Protein AF-A0A645BWA3-F1 (afdb_monomer)

Foldseek 3Di:
DDDDDDDPDPPPPPPPPPPPPPPCVPDVVNVCVVVPVVPDDPVLVVLVVVLVVCVVVVPDVVVNVVSVVVSVVVD

Structure (mmCIF, N/CA/C/O backbone):
data_AF-A0A645BWA3-F1
#
_entry.id   AF-A0A645BWA3-F1
#
loop_
_atom_site.group_PDB
_atom_site.id
_atom_site.type_symbol
_atom_site.label_atom_id
_atom_site.label_alt_id
_atom_site.label_comp_id
_atom_site.label_asym_id
_atom_site.label_entity_id
_atom_site.label_seq_id
_atom_site.pdbx_PDB_ins_code
_atom_site.Cartn_x
_atom_site.Cartn_y
_atom_site.Cartn_z
_atom_site.occupancy
_atom_site.B_iso_or_equiv
_atom_site.auth_seq_id
_atom_site.auth_comp_id
_atom_site.auth_asym_id
_atom_site.auth_atom_id
_atom_site.pdbx_PDB_model_num
ATOM 1 N N . MET A 1 1 ? -75.868 -30.677 24.335 1.00 50.91 1 MET A N 1
ATOM 2 C CA . MET A 1 1 ? -75.295 -29.782 23.314 1.00 50.91 1 MET A CA 1
ATOM 3 C C . MET A 1 1 ? -73.896 -29.447 23.775 1.00 50.91 1 MET A C 1
ATOM 5 O O . MET A 1 1 ? -73.754 -28.905 24.862 1.00 50.91 1 MET A O 1
ATOM 9 N N . GLU A 1 2 ? -72.914 -29.945 23.035 1.00 57.22 2 GLU A N 1
ATOM 10 C CA . GLU A 1 2 ? -71.502 -30.009 23.407 1.00 57.22 2 GLU A CA 1
ATOM 11 C C . GLU A 1 2 ? -70.839 -28.628 23.475 1.00 57.22 2 GLU A C 1
ATOM 13 O O . GLU A 1 2 ? -71.108 -27.750 22.657 1.00 57.22 2 GLU A O 1
ATOM 18 N N . ASP A 1 3 ? -69.981 -28.463 24.480 1.00 63.38 3 ASP A N 1
ATOM 19 C CA . ASP A 1 3 ? -69.112 -27.307 24.691 1.00 63.38 3 ASP A CA 1
ATOM 20 C C . ASP A 1 3 ? -68.059 -27.275 23.567 1.00 63.38 3 ASP A C 1
ATOM 22 O O . ASP A 1 3 ? -67.242 -28.191 23.436 1.00 63.38 3 ASP A O 1
ATOM 26 N N . LEU A 1 4 ? -68.148 -26.284 22.679 1.00 65.12 4 LEU A N 1
ATOM 27 C CA . LEU A 1 4 ? -67.289 -26.168 21.499 1.00 65.12 4 LEU A CA 1
ATOM 28 C C . LEU A 1 4 ? -65.898 -25.659 21.932 1.00 65.12 4 LEU A C 1
ATOM 30 O O . LEU A 1 4 ? -65.826 -24.610 22.576 1.00 65.12 4 LEU A O 1
ATOM 34 N N . PRO A 1 5 ? -64.779 -26.322 21.578 1.00 67.94 5 PRO A N 1
ATOM 35 C CA . PRO A 1 5 ? -63.456 -25.818 21.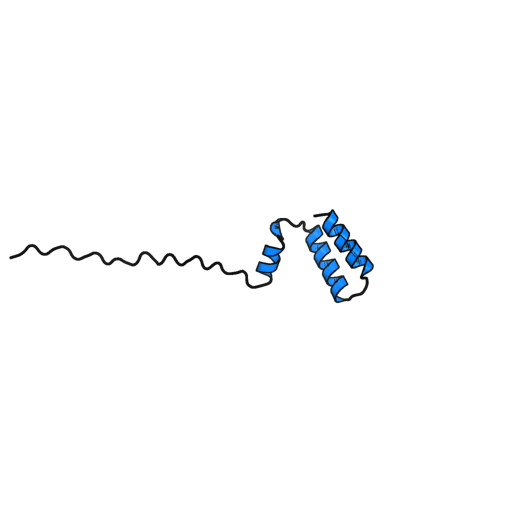933 1.00 67.94 5 PRO A CA 1
ATOM 36 C C . PRO A 1 5 ? -63.163 -24.484 21.219 1.00 67.94 5 PRO A C 1
ATOM 38 O O . PRO A 1 5 ? -63.604 -24.281 20.081 1.00 67.94 5 PRO A O 1
ATOM 41 N N . PRO A 1 6 ? -62.410 -23.565 21.855 1.00 70.75 6 PRO A N 1
ATOM 42 C CA . PRO A 1 6 ? -62.066 -22.284 21.253 1.00 70.75 6 PRO A CA 1
ATOM 43 C C . PRO A 1 6 ? -61.230 -22.491 19.980 1.00 70.75 6 PRO A C 1
ATOM 45 O O . PRO A 1 6 ? -60.428 -23.429 19.915 1.00 70.75 6 PRO A O 1
ATOM 48 N N . PRO A 1 7 ? -61.389 -21.626 18.963 1.00 69.12 7 PRO A N 1
ATOM 49 C CA . PRO A 1 7 ? -60.668 -21.773 17.709 1.00 69.12 7 PRO A CA 1
ATOM 50 C C . PRO A 1 7 ? -59.152 -21.681 17.947 1.00 69.12 7 PRO A C 1
ATOM 52 O O . PRO A 1 7 ? -58.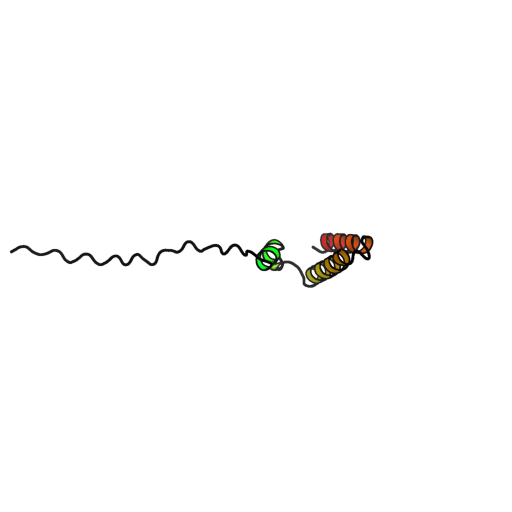702 -20.838 18.734 1.00 69.12 7 PRO A O 1
ATOM 55 N N . PRO A 1 8 ? -58.343 -22.515 17.271 1.00 67.62 8 PRO A N 1
ATOM 56 C CA . PRO A 1 8 ? -56.895 -22.395 17.324 1.00 67.62 8 PRO A CA 1
ATOM 57 C C . PRO A 1 8 ? -56.496 -21.013 16.804 1.00 67.62 8 PRO A C 1
ATOM 59 O O . PRO A 1 8 ? -56.910 -20.595 15.720 1.00 67.62 8 PRO A O 1
ATOM 62 N N . LYS A 1 9 ? -55.706 -20.281 17.598 1.00 63.97 9 LYS A N 1
ATOM 63 C CA . LYS A 1 9 ? -55.102 -19.020 17.160 1.00 63.97 9 LYS A CA 1
ATOM 64 C C . LYS A 1 9 ? -54.321 -19.315 15.876 1.00 63.97 9 LYS A C 1
ATOM 66 O O . LYS A 1 9 ? -53.534 -20.263 15.890 1.00 63.97 9 LYS A O 1
ATOM 71 N N . PRO A 1 10 ? -54.495 -18.541 14.793 1.00 62.59 10 PRO A N 1
ATOM 72 C CA . PRO A 1 10 ? -53.589 -18.622 13.665 1.00 62.59 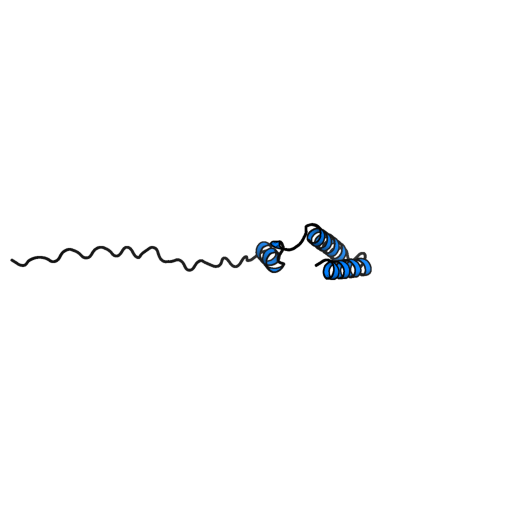10 PRO A CA 1
ATOM 73 C C . PRO A 1 10 ? -52.169 -18.437 14.196 1.00 62.59 10 PRO A C 1
ATOM 75 O O . PRO A 1 10 ? -51.838 -17.380 14.738 1.00 62.59 10 PRO A O 1
ATOM 78 N N . HIS A 1 11 ? -51.343 -19.474 14.084 1.00 53.28 11 HIS A N 1
ATOM 79 C CA . HIS A 1 11 ? -49.908 -19.279 14.063 1.00 53.28 11 HIS A CA 1
ATOM 80 C C . HIS A 1 11 ? -49.654 -18.429 12.825 1.00 53.28 11 HIS A C 1
ATOM 82 O O . HIS A 1 11 ? -49.572 -18.935 11.710 1.00 53.28 11 HIS A O 1
ATOM 88 N N . VAL A 1 12 ? -49.606 -17.110 13.016 1.00 54.72 12 VAL A N 1
ATOM 89 C CA . VAL A 1 12 ? -48.755 -16.282 12.176 1.00 54.72 12 VAL A CA 1
ATOM 90 C C . VAL A 1 12 ? -47.412 -17.001 12.250 1.00 54.72 12 VAL A C 1
ATOM 92 O O . VAL A 1 12 ? -46.936 -17.187 13.374 1.00 54.72 12 VAL A O 1
ATOM 95 N N . PRO A 1 13 ? -46.858 -17.530 11.144 1.00 47.12 13 PRO A N 1
ATOM 96 C CA . PRO A 1 13 ? -45.476 -17.949 11.176 1.00 47.12 13 PRO A CA 1
ATOM 97 C C . PRO A 1 13 ? -44.732 -16.696 11.607 1.00 47.12 13 PRO A C 1
ATOM 99 O O . PRO A 1 13 ? -44.753 -15.682 10.906 1.00 47.12 13 PRO A O 1
ATOM 102 N N . GLU A 1 14 ? -44.243 -16.742 12.845 1.00 49.22 14 GLU A N 1
ATOM 103 C CA . GLU A 1 14 ? -43.243 -15.847 13.383 1.00 49.22 14 GLU A CA 1
ATOM 104 C C . GLU A 1 14 ? -42.297 -15.585 12.234 1.00 49.22 14 GLU A C 1
ATOM 106 O O . GLU A 1 14 ? -41.748 -16.539 11.676 1.00 49.22 14 GLU A O 1
ATOM 111 N N . SER A 1 15 ? -42.354 -14.329 11.772 1.00 48.50 15 SER A N 1
ATOM 112 C CA . SER A 1 15 ? -41.692 -13.821 10.583 1.00 48.50 15 SER A CA 1
ATOM 113 C C . SER A 1 15 ? -40.427 -14.615 10.409 1.00 48.50 15 SER A C 1
ATOM 115 O O . SER A 1 15 ? -39.561 -14.496 11.274 1.00 48.50 15 SER A O 1
ATOM 117 N N . ALA A 1 16 ? -40.418 -15.472 9.379 1.00 47.53 16 ALA A N 1
ATOM 118 C CA . ALA A 1 16 ? -39.308 -16.340 9.060 1.00 47.53 16 ALA A CA 1
ATOM 119 C C . ALA A 1 16 ? -38.042 -15.574 9.407 1.00 47.53 16 ALA A C 1
ATOM 121 O O . ALA A 1 16 ? -37.825 -14.484 8.868 1.00 47.53 16 ALA A O 1
ATOM 122 N N . GLU A 1 17 ? -37.327 -16.088 10.406 1.00 48.72 17 GLU A N 1
ATOM 123 C CA . GLU A 1 17 ? -35.951 -15.749 10.692 1.00 48.72 17 GLU A CA 1
ATOM 124 C C . GLU A 1 17 ? -35.259 -15.969 9.354 1.00 48.72 17 GLU A C 1
ATOM 126 O O . GLU A 1 17 ? -34.942 -17.092 8.958 1.00 48.72 17 GLU A O 1
ATOM 131 N N . ALA A 1 18 ? -35.239 -14.908 8.544 1.00 46.69 18 ALA A N 1
ATOM 132 C CA . ALA A 1 18 ? -34.522 -14.896 7.303 1.00 46.69 18 ALA A CA 1
ATOM 133 C C . ALA A 1 18 ? -33.112 -15.228 7.768 1.00 46.69 18 ALA A C 1
ATOM 135 O O . ALA A 1 18 ? -32.615 -14.513 8.647 1.00 46.69 18 ALA A O 1
ATOM 136 N N . PRO A 1 19 ? -32.498 -16.318 7.272 1.00 47.06 19 PRO A N 1
ATOM 137 C CA . PRO A 1 19 ? -31.075 -16.486 7.470 1.00 47.06 19 PRO A CA 1
ATOM 138 C C . PRO A 1 19 ? -30.515 -15.147 7.038 1.00 47.06 19 PRO A C 1
ATOM 140 O O . PRO A 1 19 ? -30.841 -14.716 5.926 1.00 47.06 19 PRO A O 1
ATOM 143 N N . GLU A 1 20 ? -29.847 -14.436 7.950 1.00 51.34 20 GLU A N 1
ATOM 144 C CA . GLU A 1 20 ? -29.169 -13.205 7.600 1.00 51.34 20 GLU A CA 1
ATOM 145 C C . GLU A 1 20 ? -28.360 -13.573 6.370 1.00 51.34 20 GLU A C 1
ATOM 147 O O . GLU A 1 20 ? -27.431 -14.378 6.444 1.00 51.34 20 GLU A O 1
ATOM 152 N N . GLU A 1 21 ? -28.840 -13.136 5.204 1.00 51.47 21 GLU A N 1
ATOM 153 C CA . GLU A 1 21 ? -28.139 -13.353 3.967 1.00 51.47 21 GLU A CA 1
ATOM 154 C C . GLU A 1 21 ? -26.879 -12.552 4.201 1.00 51.47 21 GLU A C 1
ATOM 156 O O . GLU A 1 21 ? -26.884 -11.320 4.115 1.00 51.47 21 GLU A O 1
ATOM 161 N N .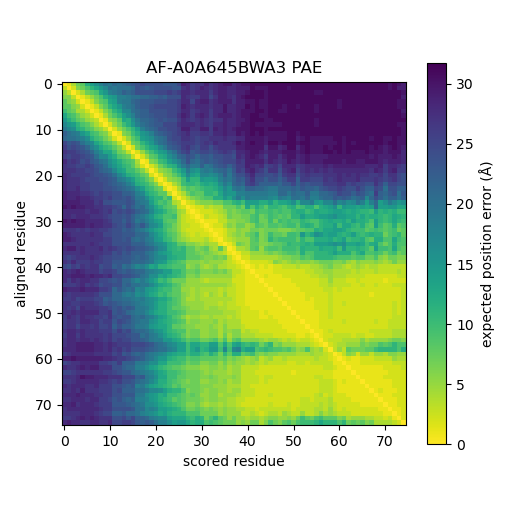 GLU A 1 22 ? -25.822 -13.262 4.600 1.00 55.38 22 GLU A N 1
ATOM 162 C CA . GLU A 1 22 ? -24.451 -12.849 4.460 1.00 55.38 22 GLU A CA 1
ATOM 163 C C . GLU A 1 22 ? -24.362 -12.405 3.009 1.00 55.38 22 GLU A C 1
ATOM 165 O O . GLU A 1 22 ? -24.141 -13.199 2.092 1.00 55.38 22 GLU A O 1
ATOM 170 N N . LYS A 1 23 ? -24.641 -11.120 2.773 1.00 58.00 23 LYS A N 1
ATOM 171 C CA . LYS A 1 23 ? -24.390 -10.447 1.516 1.00 58.00 23 LYS A CA 1
ATOM 172 C C . LYS A 1 23 ? -22.889 -10.492 1.410 1.00 58.00 23 LYS A C 1
ATOM 174 O O . LYS A 1 23 ? -22.193 -9.576 1.842 1.00 58.00 23 LYS A O 1
ATOM 179 N N . LYS A 1 24 ? -22.408 -11.615 0.878 1.00 60.19 24 LYS A N 1
ATOM 180 C CA . LYS A 1 24 ? -21.068 -11.832 0.380 1.00 60.19 24 LYS A CA 1
ATOM 181 C C . LYS A 1 24 ? -20.769 -10.562 -0.378 1.00 60.19 24 LYS A C 1
ATOM 183 O O . LYS A 1 24 ? -21.422 -10.295 -1.389 1.00 60.19 24 LYS A O 1
ATOM 188 N N . SER A 1 25 ? -19.915 -9.722 0.192 1.00 61.31 25 SER A N 1
ATOM 189 C CA . SER A 1 25 ? -19.558 -8.412 -0.330 1.00 61.31 25 SER A CA 1
ATOM 190 C C . SER A 1 25 ? -18.851 -8.644 -1.661 1.00 61.31 25 SER A C 1
ATOM 192 O O . SER A 1 25 ? -17.636 -8.741 -1.761 1.00 61.31 25 SER A O 1
ATOM 194 N N . THR A 1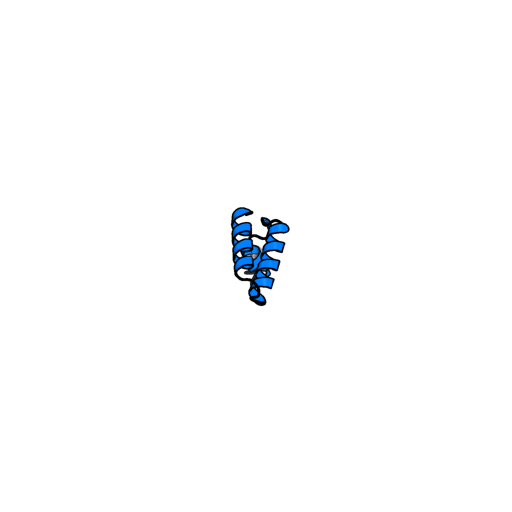 26 ? -19.648 -8.864 -2.700 1.00 60.81 26 THR A N 1
ATOM 195 C CA . THR A 1 26 ? -19.213 -9.351 -4.003 1.00 60.81 26 THR A CA 1
ATOM 196 C C . THR A 1 26 ? -18.877 -8.117 -4.819 1.00 60.81 26 THR A C 1
ATOM 198 O O . THR A 1 26 ? -19.695 -7.606 -5.575 1.00 60.81 26 THR A O 1
ATOM 201 N N . GLY A 1 27 ? -17.703 -7.549 -4.559 1.00 75.06 27 GLY A N 1
ATOM 202 C CA . GLY A 1 27 ? -17.225 -6.341 -5.221 1.00 75.06 27 GLY A CA 1
ATOM 203 C C . GLY A 1 27 ? -16.004 -5.760 -4.523 1.00 75.06 27 GLY A C 1
ATOM 204 O O . GLY A 1 27 ? -15.487 -6.352 -3.576 1.00 75.06 27 GLY A O 1
ATOM 205 N N . LEU A 1 28 ? -15.571 -4.572 -4.957 1.00 75.44 28 LEU A N 1
ATOM 206 C CA . LEU A 1 28 ? -14.428 -3.868 -4.363 1.00 75.44 28 LEU A CA 1
ATOM 207 C C . LEU A 1 28 ? -14.571 -3.741 -2.838 1.00 75.44 28 LEU A C 1
ATOM 209 O O . LEU A 1 28 ? -13.598 -3.942 -2.131 1.00 75.44 28 LEU A O 1
ATOM 213 N N . ALA A 1 29 ? -15.791 -3.556 -2.319 1.00 76.00 29 ALA A N 1
ATOM 214 C CA . ALA A 1 29 ? -16.079 -3.549 -0.882 1.00 76.00 29 ALA A CA 1
ATOM 215 C C . ALA A 1 29 ? -15.643 -4.831 -0.140 1.00 76.00 29 ALA A C 1
ATOM 217 O O . ALA A 1 29 ? -15.223 -4.756 1.009 1.00 76.00 29 ALA A O 1
ATOM 218 N N . GLY A 1 30 ? -15.710 -6.006 -0.773 1.00 79.44 30 GLY A N 1
ATOM 219 C CA . GLY A 1 30 ? -15.205 -7.254 -0.191 1.00 79.44 30 GLY A CA 1
ATOM 220 C C . GLY A 1 30 ? -13.690 -7.373 -0.251 1.00 79.44 30 GLY A C 1
ATOM 221 O O . GLY A 1 30 ? -13.093 -7.887 0.688 1.00 79.44 30 GLY A O 1
ATOM 222 N N . ILE A 1 31 ? -13.063 -6.842 -1.302 1.00 80.06 31 ILE A N 1
ATOM 223 C CA . ILE A 1 31 ? -11.600 -6.791 -1.424 1.00 80.06 31 ILE A CA 1
ATOM 224 C C . ILE A 1 31 ? -11.029 -5.812 -0.389 1.00 80.06 31 ILE A C 1
ATOM 226 O O . ILE A 1 31 ? -10.094 -6.159 0.318 1.00 80.06 31 ILE A O 1
ATOM 230 N N . LEU A 1 32 ? -11.654 -4.642 -0.219 1.00 78.06 32 LEU A N 1
ATOM 231 C CA . LEU A 1 32 ? -11.301 -3.644 0.799 1.00 78.06 32 LEU A CA 1
ATOM 232 C C . LEU A 1 32 ? -11.444 -4.221 2.217 1.00 78.06 32 LEU A C 1
ATOM 234 O O . LEU A 1 32 ? -10.551 -4.061 3.044 1.00 78.06 32 LEU A O 1
ATOM 238 N N . LYS A 1 33 ? -12.528 -4.965 2.476 1.00 78.06 33 LYS A N 1
ATOM 239 C CA . LYS A 1 33 ? -12.752 -5.644 3.762 1.00 78.06 33 LYS A CA 1
ATOM 240 C C . LYS A 1 33 ? -11.777 -6.807 3.990 1.00 78.06 33 LYS A C 1
ATOM 242 O O . LYS A 1 33 ? -11.343 -7.034 5.112 1.00 78.06 33 LYS A O 1
ATOM 247 N N . SER A 1 34 ? -11.392 -7.521 2.930 1.00 76.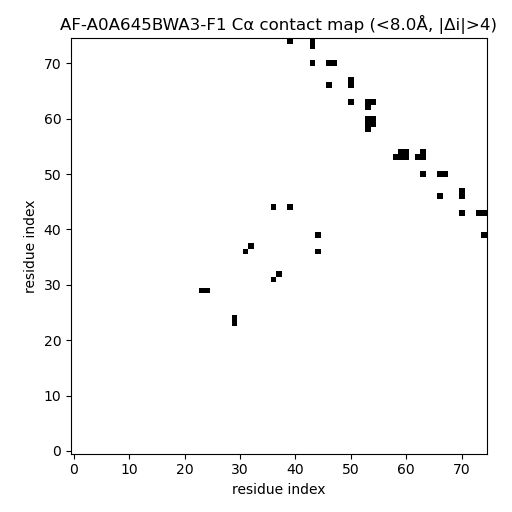31 34 SER A N 1
ATOM 248 C CA . SER A 1 34 ? -10.374 -8.582 2.980 1.00 76.31 34 SER A CA 1
ATOM 249 C C . SER A 1 34 ? -8.958 -8.038 3.174 1.00 76.31 34 SER A C 1
ATOM 251 O O . SER A 1 34 ? -8.130 -8.725 3.764 1.00 76.31 34 SER A O 1
ATOM 253 N N . LEU A 1 35 ? -8.682 -6.831 2.680 1.00 76.00 35 LEU A N 1
ATOM 254 C CA . LEU A 1 35 ? -7.419 -6.114 2.857 1.00 76.00 35 LEU A CA 1
ATOM 255 C C . LEU A 1 35 ? -7.332 -5.395 4.210 1.00 76.00 35 LEU A C 1
ATOM 257 O O . LEU A 1 35 ? -6.326 -4.746 4.458 1.00 76.00 35 LEU A O 1
ATOM 261 N N . LYS A 1 36 ? -8.353 -5.516 5.078 1.00 74.62 36 LYS A N 1
ATOM 262 C CA . LYS A 1 36 ? -8.432 -4.834 6.381 1.00 74.62 36 LYS A CA 1
ATOM 263 C C . LYS A 1 36 ? -8.084 -3.350 6.272 1.00 74.62 36 LYS A C 1
ATOM 265 O O . LYS A 1 36 ? -7.277 -2.829 7.032 1.00 74.62 36 LYS A O 1
ATOM 270 N N . LEU A 1 37 ? -8.735 -2.659 5.335 1.00 73.19 37 LEU A N 1
ATOM 271 C CA . LEU A 1 37 ? -8.581 -1.208 5.205 1.00 73.19 37 LEU A CA 1
ATOM 272 C C . LEU A 1 37 ? -8.950 -0.438 6.487 1.00 73.19 37 LEU A C 1
ATOM 274 O O . LEU A 1 37 ? -8.599 0.728 6.599 1.00 73.19 37 LEU A O 1
ATOM 278 N N . ASP A 1 38 ? -9.652 -1.085 7.423 1.00 73.75 38 ASP A N 1
ATOM 279 C CA . ASP A 1 38 ? -9.979 -0.543 8.742 1.00 73.75 38 ASP A CA 1
ATOM 280 C C . ASP A 1 38 ? -8.744 -0.386 9.657 1.00 73.75 38 ASP A C 1
ATOM 282 O O . ASP A 1 38 ? -8.758 0.481 10.526 1.00 73.75 38 ASP A O 1
ATOM 286 N N . ASP A 1 39 ? -7.692 -1.192 9.454 1.00 79.62 39 ASP A N 1
ATOM 287 C CA . ASP A 1 39 ? -6.447 -1.161 10.244 1.00 79.62 39 ASP A CA 1
ATOM 288 C C . ASP A 1 39 ? -5.282 -0.466 9.504 1.00 79.62 39 ASP A C 1
ATOM 290 O O . ASP A 1 39 ? -4.252 -0.192 10.112 1.00 79.62 39 ASP A O 1
ATOM 294 N N . LEU A 1 40 ? -5.422 -0.198 8.199 1.00 86.69 40 LEU A N 1
ATOM 295 C CA . LEU A 1 40 ? -4.386 0.439 7.377 1.00 86.69 40 LEU A CA 1
ATOM 296 C C . LEU A 1 40 ? -4.404 1.957 7.550 1.00 86.69 40 LEU A C 1
ATOM 298 O O . LEU A 1 40 ? -5.440 2.607 7.374 1.00 86.69 40 LEU A O 1
ATOM 302 N N . ASP A 1 41 ? -3.232 2.540 7.793 1.00 90.56 41 ASP A N 1
ATOM 303 C CA . ASP A 1 41 ? -3.110 3.986 7.856 1.00 90.56 41 ASP A CA 1
ATOM 304 C C . ASP A 1 41 ? -3.340 4.613 6.476 1.00 90.56 41 ASP A C 1
ATOM 306 O O . ASP A 1 41 ? -3.123 4.021 5.413 1.00 90.56 41 ASP A O 1
ATOM 310 N N . THR A 1 42 ? -3.727 5.891 6.475 1.00 90.25 42 THR A N 1
ATOM 311 C CA . THR A 1 42 ? -3.865 6.661 5.224 1.00 90.25 42 THR A CA 1
ATOM 312 C C . THR A 1 42 ? -2.564 6.651 4.408 1.00 90.25 42 THR A C 1
ATOM 314 O O . THR A 1 42 ? -2.607 6.705 3.179 1.00 90.25 42 THR A O 1
ATOM 317 N N . GLY A 1 43 ? -1.414 6.541 5.085 1.00 91.81 43 GLY A N 1
ATOM 318 C CA . GLY A 1 43 ? -0.103 6.385 4.461 1.00 91.81 43 GLY A CA 1
ATOM 319 C C . GLY A 1 43 ? 0.024 5.094 3.655 1.00 91.81 43 GLY A C 1
ATOM 320 O O . GLY A 1 43 ? 0.416 5.161 2.494 1.00 91.81 43 GLY A O 1
ATOM 321 N N . ASP A 1 44 ? -0.369 3.949 4.213 1.00 91.69 44 ASP A N 1
ATOM 322 C CA . ASP A 1 44 ? -0.265 2.653 3.534 1.00 91.69 44 ASP A CA 1
ATOM 323 C C . ASP A 1 44 ? -1.226 2.555 2.348 1.00 91.69 44 ASP A C 1
ATOM 325 O O . ASP A 1 44 ? -0.864 2.046 1.286 1.00 91.69 44 ASP A O 1
ATOM 329 N N . ILE A 1 45 ? -2.439 3.106 2.487 1.00 90.44 45 ILE A N 1
ATOM 330 C CA . ILE A 1 45 ? -3.408 3.195 1.384 1.00 90.44 45 ILE A CA 1
ATOM 331 C C . ILE A 1 45 ? -2.827 4.039 0.248 1.00 90.44 45 ILE A C 1
ATOM 333 O O . ILE A 1 45 ? -2.897 3.646 -0.918 1.00 90.44 45 ILE A O 1
ATOM 337 N N . LEU A 1 46 ? -2.232 5.189 0.571 1.00 93.19 46 LEU A N 1
ATOM 338 C CA . LEU A 1 46 ? -1.577 6.036 -0.420 1.00 93.19 46 LEU A CA 1
ATOM 339 C C . LEU A 1 46 ? -0.399 5.304 -1.074 1.00 93.19 46 LEU A C 1
ATOM 341 O O . LEU A 1 46 ? -0.265 5.341 -2.295 1.00 93.19 46 LEU A O 1
ATOM 345 N N . LEU A 1 47 ? 0.414 4.594 -0.291 1.00 92.88 47 LEU A N 1
ATOM 346 C CA . LEU A 1 47 ? 1.558 3.831 -0.785 1.00 92.88 47 LEU A CA 1
ATOM 347 C C . LEU A 1 47 ? 1.118 2.707 -1.734 1.00 92.88 47 LEU A C 1
ATOM 349 O O . LEU A 1 47 ? 1.705 2.547 -2.802 1.00 92.88 47 LEU A O 1
ATOM 353 N N . LEU A 1 48 ? 0.03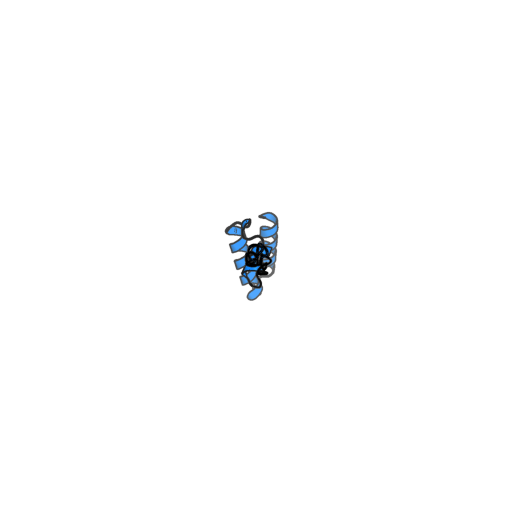6 1.995 -1.403 1.00 91.69 48 LEU A N 1
ATOM 354 C CA . LEU A 1 48 ? -0.612 1.001 -2.265 1.00 91.69 48 LEU A CA 1
ATOM 355 C C . LEU A 1 48 ? -1.137 1.617 -3.564 1.00 91.69 48 LEU A C 1
ATOM 357 O O . LEU A 1 48 ? -0.961 1.023 -4.625 1.00 91.69 48 LEU A O 1
ATOM 361 N N . LEU A 1 49 ? -1.758 2.800 -3.508 1.00 92.12 49 LEU A N 1
ATOM 362 C CA . LEU A 1 49 ? -2.249 3.497 -4.701 1.00 92.12 49 LEU A CA 1
ATOM 363 C C . LEU A 1 49 ? -1.102 3.933 -5.618 1.00 92.12 49 LEU A C 1
ATOM 365 O O . LEU A 1 49 ? -1.200 3.747 -6.829 1.00 92.12 49 LEU A O 1
ATOM 369 N N . ILE A 1 50 ? -0.013 4.470 -5.059 1.00 93.31 50 ILE A N 1
ATOM 370 C CA . ILE A 1 50 ? 1.171 4.864 -5.836 1.00 93.31 50 ILE A CA 1
ATOM 371 C C . ILE A 1 50 ? 1.843 3.624 -6.430 1.00 93.31 50 ILE A C 1
ATOM 373 O O . ILE A 1 50 ? 2.166 3.613 -7.614 1.00 93.31 50 ILE A O 1
ATOM 377 N N . MET A 1 51 ? 2.002 2.561 -5.637 1.00 93.75 51 MET A N 1
ATOM 378 C CA . MET A 1 51 ? 2.566 1.290 -6.092 1.00 93.75 51 MET A CA 1
ATOM 379 C C . MET A 1 51 ? 1.723 0.666 -7.211 1.00 93.75 51 MET A C 1
ATOM 381 O O . MET A 1 51 ? 2.280 0.184 -8.193 1.00 93.75 51 MET A O 1
ATOM 385 N N . LEU A 1 52 ? 0.391 0.721 -7.107 1.00 92.44 52 LEU A N 1
ATOM 386 C CA . LEU A 1 52 ? -0.527 0.273 -8.155 1.00 92.44 52 LEU A CA 1
ATOM 387 C C . LEU A 1 52 ? -0.402 1.127 -9.421 1.00 92.44 52 LEU A C 1
ATOM 389 O O . LEU A 1 52 ? -0.392 0.577 -10.517 1.00 92.44 52 LEU A O 1
ATOM 393 N N . PHE A 1 53 ? -0.291 2.450 -9.281 1.00 93.56 53 PHE A N 1
ATOM 394 C CA . PHE A 1 53 ? -0.128 3.356 -10.419 1.00 93.56 53 PHE A CA 1
ATOM 395 C C . PHE A 1 53 ? 1.182 3.083 -1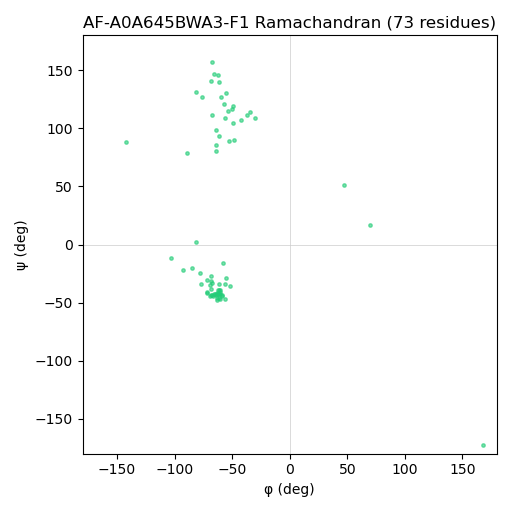1.162 1.00 93.56 53 PHE A C 1
ATOM 397 O O . PHE A 1 53 ? 1.179 2.913 -12.379 1.00 93.56 53 PHE A O 1
ATOM 404 N N . LEU A 1 54 ? 2.281 2.933 -10.419 1.00 93.38 54 LEU A N 1
ATOM 405 C CA . LEU A 1 54 ? 3.578 2.573 -10.982 1.00 93.38 54 LEU A CA 1
ATOM 406 C C . LEU A 1 54 ? 3.567 1.196 -11.644 1.00 93.38 54 LEU A C 1
ATOM 408 O O . LEU A 1 54 ? 4.186 1.005 -12.685 1.00 93.38 54 LEU A O 1
ATOM 412 N N . PHE A 1 55 ? 2.876 0.228 -11.042 1.00 91.69 55 PHE A N 1
ATOM 413 C CA . PHE A 1 55 ? 2.761 -1.114 -11.598 1.00 91.69 55 PHE A CA 1
ATOM 414 C C . PHE A 1 55 ? 1.949 -1.138 -12.902 1.00 91.69 55 PHE A C 1
ATOM 416 O O . PHE A 1 55 ? 2.246 -1.938 -13.785 1.00 91.69 55 PHE A O 1
ATOM 423 N N . LEU A 1 56 ? 0.940 -0.270 -13.036 1.00 92.25 56 LEU A N 1
ATOM 424 C CA . LEU A 1 56 ? 0.116 -0.162 -14.243 1.00 92.25 56 LEU A CA 1
ATOM 425 C C . LEU A 1 56 ? 0.867 0.476 -15.416 1.00 92.25 56 LEU A C 1
ATOM 427 O O . LEU A 1 56 ? 0.724 -0.008 -16.537 1.00 92.25 56 LEU A O 1
ATOM 431 N N . ASP A 1 57 ? 1.652 1.525 -15.163 1.00 87.94 57 ASP A N 1
ATOM 432 C CA . ASP A 1 57 ? 2.500 2.149 -16.192 1.00 87.94 57 ASP A CA 1
ATOM 433 C C . ASP A 1 57 ? 3.778 1.334 -16.461 1.00 87.94 57 ASP A C 1
ATOM 435 O O . ASP A 1 57 ? 4.343 1.387 -17.551 1.00 87.94 57 ASP A O 1
ATOM 439 N N . GLY A 1 58 ? 4.220 0.535 -15.484 1.00 83.94 58 GLY A N 1
ATOM 440 C CA . GLY A 1 58 ? 5.414 -0.305 -15.584 1.00 83.94 58 GLY A CA 1
ATOM 441 C C . GLY A 1 58 ? 6.728 0.480 -15.603 1.00 83.94 58 GLY A C 1
ATOM 442 O O . GLY A 1 58 ? 7.746 -0.078 -16.008 1.00 83.94 58 GLY A O 1
ATOM 443 N N . ASP A 1 59 ? 6.698 1.746 -15.184 1.00 80.81 59 ASP A N 1
ATOM 444 C CA . ASP A 1 59 ? 7.783 2.710 -15.405 1.00 80.81 59 ASP A CA 1
ATOM 445 C C . ASP A 1 59 ? 9.038 2.368 -14.581 1.00 80.81 59 ASP A C 1
ATOM 447 O O . ASP A 1 59 ? 10.143 2.326 -15.1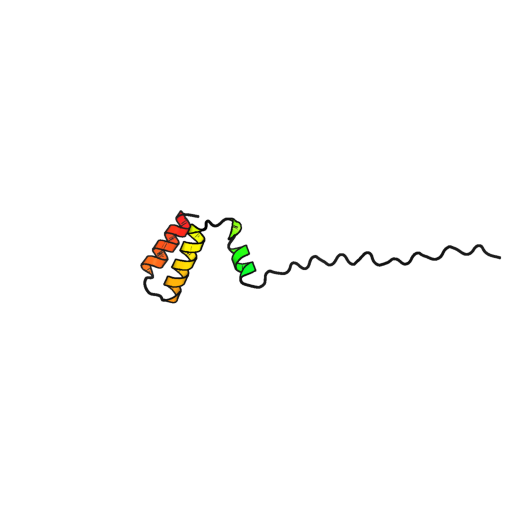11 1.00 80.81 59 ASP A O 1
ATOM 451 N N . ASP A 1 60 ? 8.867 2.008 -13.302 1.00 89.12 60 ASP A N 1
ATOM 452 C CA . ASP A 1 60 ? 9.988 1.762 -12.387 1.00 89.12 60 ASP A CA 1
ATOM 453 C C . ASP A 1 60 ? 9.724 0.587 -11.430 1.00 89.12 60 ASP A C 1
ATOM 455 O O . ASP A 1 60 ? 9.277 0.739 -10.289 1.00 89.12 60 ASP A O 1
ATOM 459 N N . ILE A 1 61 ? 10.061 -0.628 -11.869 1.00 91.56 61 ILE A N 1
ATOM 460 C CA . ILE A 1 61 ? 9.909 -1.851 -11.058 1.00 91.56 61 ILE A CA 1
ATOM 461 C C . ILE A 1 61 ? 10.762 -1.790 -9.780 1.00 91.56 61 ILE A C 1
ATOM 463 O O . ILE A 1 61 ? 10.344 -2.279 -8.731 1.00 91.56 61 ILE A O 1
ATOM 467 N N . GLU A 1 62 ? 11.937 -1.163 -9.836 1.00 93.75 62 GLU A N 1
ATOM 468 C CA . GLU A 1 62 ? 12.791 -0.949 -8.661 1.00 93.75 62 GLU A CA 1
ATOM 469 C C . GLU A 1 62 ? 12.080 -0.100 -7.598 1.00 93.75 62 GLU A C 1
ATOM 471 O O . GLU A 1 62 ? 12.153 -0.395 -6.399 1.00 93.75 62 GLU A O 1
ATOM 476 N N . LEU A 1 63 ? 11.326 0.915 -8.031 1.00 93.69 63 LEU A N 1
ATOM 477 C CA . LEU A 1 63 ? 10.545 1.768 -7.145 1.00 93.69 63 LEU A CA 1
ATOM 478 C C . LEU A 1 63 ? 9.330 1.009 -6.591 1.00 93.69 63 LEU A C 1
ATOM 480 O O . LEU A 1 63 ? 9.086 1.079 -5.389 1.00 93.69 63 LEU A O 1
ATOM 484 N N . VAL A 1 64 ? 8.639 0.200 -7.404 1.00 94.44 64 VAL A N 1
ATOM 485 C CA . VAL A 1 64 ? 7.563 -0.704 -6.935 1.00 94.44 64 VAL A CA 1
ATOM 486 C C . VAL A 1 64 ? 8.066 -1.640 -5.838 1.00 94.44 64 VAL A C 1
ATOM 488 O O . VAL A 1 64 ? 7.420 -1.770 -4.801 1.00 94.44 64 VAL A O 1
ATOM 491 N N . ILE A 1 65 ? 9.231 -2.266 -6.029 1.00 93.75 65 ILE A N 1
ATOM 492 C CA . ILE A 1 65 ? 9.830 -3.159 -5.027 1.00 93.75 65 ILE A CA 1
ATOM 493 C C . ILE A 1 65 ? 10.192 -2.375 -3.763 1.00 93.75 65 ILE A C 1
ATOM 495 O O . ILE A 1 65 ? 9.907 -2.835 -2.661 1.00 93.75 65 ILE A O 1
ATOM 499 N N . THR A 1 66 ? 10.774 -1.183 -3.903 1.00 95.44 66 THR A N 1
ATOM 500 C CA . THR A 1 66 ? 11.122 -0.319 -2.765 1.00 95.44 66 THR A CA 1
ATOM 501 C C . THR A 1 66 ? 9.885 0.060 -1.956 1.00 95.44 66 THR A C 1
ATOM 503 O O . THR A 1 66 ? 9.887 -0.087 -0.736 1.00 95.44 66 THR A O 1
ATOM 506 N N . LEU A 1 67 ? 8.810 0.486 -2.623 1.00 94.75 67 LEU A N 1
ATOM 507 C CA . LEU A 1 67 ? 7.535 0.775 -1.969 1.00 94.75 67 LEU A CA 1
ATOM 508 C C . LEU A 1 67 ? 6.947 -0.484 -1.327 1.00 94.75 67 LEU A C 1
ATOM 510 O O . LEU A 1 67 ? 6.505 -0.418 -0.190 1.00 94.75 67 LEU A O 1
ATOM 514 N N . GLY A 1 68 ? 6.993 -1.638 -1.992 1.00 93.69 68 GLY A N 1
ATOM 515 C CA . GLY A 1 68 ? 6.516 -2.900 -1.421 1.00 93.69 68 GLY A CA 1
ATOM 516 C C . GLY A 1 68 ? 7.276 -3.309 -0.157 1.00 93.69 68 GLY A C 1
ATOM 517 O O . GLY A 1 68 ? 6.668 -3.761 0.810 1.00 93.69 68 GLY A O 1
ATOM 518 N N . LEU A 1 69 ? 8.596 -3.103 -0.122 1.00 95.50 69 LEU A N 1
ATOM 519 C CA . LEU A 1 69 ? 9.406 -3.325 1.077 1.00 95.50 69 LEU A CA 1
ATOM 520 C C . LEU A 1 69 ? 9.062 -2.323 2.179 1.00 95.50 69 LEU A C 1
ATOM 522 O O . LEU A 1 69 ? 8.918 -2.730 3.326 1.00 95.50 69 LEU A O 1
ATOM 526 N N . ILE A 1 70 ? 8.898 -1.041 1.842 1.00 94.12 70 ILE A N 1
ATOM 527 C CA . ILE A 1 70 ? 8.459 -0.017 2.800 1.00 94.12 70 ILE A CA 1
ATOM 528 C C . ILE A 1 70 ? 7.102 -0.393 3.388 1.00 94.12 70 ILE A C 1
ATOM 530 O O . ILE A 1 70 ? 6.976 -0.345 4.600 1.00 94.12 70 ILE A O 1
ATOM 534 N N . LEU A 1 71 ? 6.148 -0.840 2.566 1.00 91.56 71 LEU A N 1
ATOM 535 C CA . LEU A 1 71 ? 4.821 -1.276 3.004 1.00 91.56 71 LEU A CA 1
ATOM 536 C C . LEU A 1 71 ? 4.910 -2.438 4.002 1.00 91.56 71 LEU A C 1
ATOM 538 O O . LEU A 1 71 ? 4.230 -2.434 5.014 1.00 91.56 71 LEU A O 1
ATOM 542 N N . ILE A 1 72 ? 5.765 -3.432 3.743 1.00 90.31 72 ILE A N 1
ATOM 543 C CA . ILE A 1 72 ? 5.958 -4.570 4.662 1.00 90.31 72 ILE A CA 1
ATOM 544 C C . ILE A 1 72 ? 6.637 -4.130 5.967 1.00 90.31 72 ILE A C 1
ATOM 546 O O . ILE A 1 72 ? 6.412 -4.742 7.006 1.00 90.31 72 ILE A O 1
ATOM 550 N N . LEU A 1 73 ? 7.493 -3.108 5.913 1.00 91.50 73 LEU A N 1
ATOM 551 C CA . LEU A 1 73 ? 8.184 -2.568 7.084 1.00 91.50 73 LEU A CA 1
ATOM 552 C C . LEU A 1 73 ? 7.359 -1.523 7.853 1.00 91.50 73 LEU A C 1
ATOM 554 O O . LEU A 1 73 ? 7.698 -1.250 9.003 1.00 91.50 73 LEU A O 1
ATOM 558 N N . SER A 1 74 ? 6.348 -0.914 7.225 1.00 84.38 74 SER A N 1
ATOM 559 C CA . SER A 1 74 ? 5.459 0.087 7.827 1.00 84.38 74 SER A CA 1
ATOM 560 C C . SER A 1 74 ? 4.187 -0.506 8.426 1.00 84.38 74 SER A C 1
ATOM 562 O O . SER A 1 74 ? 3.609 0.141 9.296 1.00 84.38 74 SER A O 1
ATOM 564 N N . LEU A 1 75 ? 3.783 -1.701 7.973 1.00 78.56 75 LEU A N 1
ATOM 565 C CA . LEU A 1 75 ? 2.635 -2.464 8.476 1.00 78.56 75 LEU A CA 1
ATOM 566 C C . LEU A 1 75 ? 2.857 -3.051 9.884 1.00 78.56 75 LEU A C 1
ATOM 568 O O . LEU A 1 75 ? 4.012 -3.406 10.221 1.00 78.56 75 LEU A O 1
#

Radius of gyration: 28.08 Å; Cα contacts (8 Å, |Δi|>4): 24; chains: 1; bounding box: 88×37×41 Å

Mean predicted aligned error: 15.08 Å

Solvent-accessible surface area (backbone atoms only — not comparable to full-atom values): 4855 Å² total; per-residue (Å²): 136,81,87,76,79,79,79,79,75,79,76,68,74,71,73,73,81,64,72,78,73,77,71,68,54,85,51,69,70,31,53,44,61,72,66,41,57,90,79,50,51,74,64,53,53,50,50,50,51,51,39,50,52,41,60,72,72,59,78,46,65,70,55,40,51,50,50,53,51,48,49,66,72,72,102

Organism: NCBI:txid1076179

pLDDT: mean 76.75, std 16.24, range [46.69, 95.5]

Sequence (75 aa):
MEDLPPPPKPHVPESAEAPEEEKKSTGLAGILKSLKLDDLDTGDILLLLIMLFLFLDGDDIELVITLGLILILSL

Secondary structure (DSSP, 8-state):
---PPPPPP-----------------SHHHHHHHTTTTTS-HHHHHHHHHHHHHHHHTS-HHHHHHHHHHHHHH-